Protein AF-A0A7S2W6C0-F1 (afdb_monomer)

Mean predicted aligned error: 9.18 Å

Structure (mmCIF, N/CA/C/O backbone):
data_AF-A0A7S2W6C0-F1
#
_entry.id   AF-A0A7S2W6C0-F1
#
loop_
_atom_site.group_PDB
_atom_site.id
_atom_site.type_symbol
_atom_site.label_atom_id
_atom_site.label_alt_id
_atom_site.label_comp_id
_atom_site.label_asym_id
_atom_site.label_entity_id
_atom_site.label_seq_id
_atom_site.pdbx_PDB_ins_code
_atom_site.Cartn_x
_atom_site.Cartn_y
_atom_site.Cartn_z
_atom_site.occupancy
_atom_site.B_iso_or_equiv
_atom_site.auth_seq_id
_atom_site.auth_comp_id
_atom_site.auth_asym_id
_atom_site.auth_atom_id
_atom_site.pdbx_PDB_model_num
ATOM 1 N N . GLU A 1 1 ? 7.816 -3.787 -15.221 1.00 76.44 1 GLU A N 1
ATOM 2 C CA . GLU A 1 1 ? 6.396 -3.636 -15.655 1.00 76.44 1 GLU A CA 1
ATOM 3 C C . GLU A 1 1 ? 5.558 -4.769 -15.059 1.00 76.44 1 GLU A C 1
ATOM 5 O O . GLU A 1 1 ? 6.140 -5.715 -14.544 1.00 76.44 1 GLU A O 1
ATOM 10 N N . GLY A 1 2 ? 4.225 -4.700 -15.079 1.00 88.69 2 GLY A N 1
ATOM 11 C CA . GLY A 1 2 ? 3.366 -5.777 -14.562 1.00 88.69 2 GLY A CA 1
ATOM 12 C C . GLY A 1 2 ? 2.345 -5.313 -13.528 1.00 88.69 2 GLY A C 1
ATOM 13 O O . GLY A 1 2 ? 2.040 -4.119 -13.433 1.00 88.69 2 GLY A O 1
ATOM 14 N N . THR A 1 3 ? 1.806 -6.270 -12.772 1.00 91.12 3 THR A N 1
ATOM 15 C CA . THR A 1 3 ? 0.788 -6.023 -11.739 1.00 91.12 3 THR A CA 1
ATOM 16 C C . THR A 1 3 ? 1.139 -6.713 -10.429 1.00 91.12 3 THR A C 1
ATOM 18 O O . THR A 1 3 ? 1.838 -7.721 -10.414 1.00 91.12 3 THR A O 1
ATOM 21 N N . PHE A 1 4 ? 0.627 -6.191 -9.327 1.00 91.75 4 PHE A N 1
ATOM 22 C CA . PHE A 1 4 ? 0.722 -6.802 -8.008 1.00 91.75 4 PHE A CA 1
ATOM 23 C C . PHE A 1 4 ? -0.656 -6.799 -7.351 1.00 91.75 4 PHE A C 1
ATOM 25 O O . PHE A 1 4 ? -1.572 -6.114 -7.808 1.00 91.75 4 PHE A O 1
ATOM 32 N N . THR A 1 5 ? -0.825 -7.561 -6.280 1.00 92.00 5 THR A N 1
ATOM 33 C CA . THR A 1 5 ? -2.035 -7.499 -5.456 1.00 92.00 5 THR A CA 1
ATOM 34 C C . THR A 1 5 ? -1.670 -7.197 -4.012 1.00 92.00 5 THR A C 1
ATOM 36 O O . THR A 1 5 ? -0.590 -7.529 -3.526 1.00 92.00 5 THR A O 1
ATOM 39 N N . LEU A 1 6 ? -2.576 -6.520 -3.319 1.00 91.12 6 LEU A N 1
ATOM 40 C CA . LEU A 1 6 ? -2.540 -6.324 -1.873 1.00 91.12 6 LEU A CA 1
ATOM 41 C C . LEU A 1 6 ? -3.644 -7.158 -1.230 1.00 91.12 6 LEU A C 1
ATOM 43 O O . LEU A 1 6 ? -4.735 -7.261 -1.791 1.00 91.12 6 LEU A O 1
ATOM 47 N N . SER A 1 7 ? -3.384 -7.730 -0.061 1.00 88.94 7 SER A N 1
ATOM 48 C CA . SER A 1 7 ? -4.375 -8.476 0.713 1.00 88.94 7 SER A CA 1
ATOM 49 C C . SER A 1 7 ? -4.564 -7.871 2.097 1.00 88.94 7 SER A C 1
ATOM 51 O O . SER A 1 7 ? -3.585 -7.546 2.767 1.00 88.94 7 SER A O 1
ATOM 53 N N . PHE A 1 8 ? -5.819 -7.759 2.529 1.00 88.00 8 PHE A N 1
ATOM 54 C CA . PHE A 1 8 ? -6.216 -7.296 3.858 1.00 88.00 8 PHE A CA 1
ATOM 55 C C . PHE A 1 8 ? -7.145 -8.335 4.491 1.00 88.00 8 PHE A C 1
ATOM 57 O O . PHE A 1 8 ? -8.118 -8.749 3.860 1.00 88.00 8 PHE A O 1
ATOM 64 N N . GLU A 1 9 ? -6.821 -8.808 5.698 1.00 85.69 9 GLU A N 1
ATOM 65 C CA . GLU A 1 9 ? -7.592 -9.844 6.415 1.00 85.69 9 GLU A CA 1
ATOM 66 C C . GLU A 1 9 ? -7.920 -11.091 5.564 1.00 85.69 9 GLU A C 1
ATOM 68 O O . GLU A 1 9 ? -9.024 -11.633 5.585 1.00 85.69 9 GLU A O 1
ATOM 73 N N . GLY A 1 10 ? -6.955 -11.538 4.754 1.00 85.06 10 GLY A N 1
ATOM 74 C CA . GLY A 1 10 ? -7.113 -12.707 3.881 1.00 85.06 10 GLY A CA 1
ATOM 75 C C . GLY A 1 10 ? -7.927 -12.460 2.605 1.00 85.06 10 GLY A C 1
ATOM 76 O O . GLY A 1 10 ? -8.144 -13.399 1.840 1.00 85.06 10 GLY A O 1
ATOM 77 N N . ARG A 1 11 ? -8.357 -11.221 2.335 1.00 87.31 11 ARG A N 1
ATOM 78 C CA . ARG A 1 11 ? -9.008 -10.834 1.076 1.00 87.31 11 ARG A CA 1
ATOM 79 C C . ARG A 1 11 ? -8.040 -10.073 0.185 1.00 87.31 11 ARG A C 1
ATOM 81 O O . ARG A 1 11 ? -7.548 -9.017 0.572 1.00 87.31 11 ARG A O 1
ATOM 88 N N . ALA A 1 12 ? -7.802 -10.604 -1.008 1.00 91.25 12 ALA A N 1
ATOM 89 C CA . ALA A 1 12 ? -6.974 -9.966 -2.019 1.00 91.25 12 ALA A CA 1
ATOM 90 C C . ALA A 1 12 ? -7.764 -8.922 -2.820 1.00 91.25 12 ALA A C 1
ATOM 92 O O . ALA A 1 12 ? -8.945 -9.099 -3.123 1.00 91.25 12 ALA A O 1
AT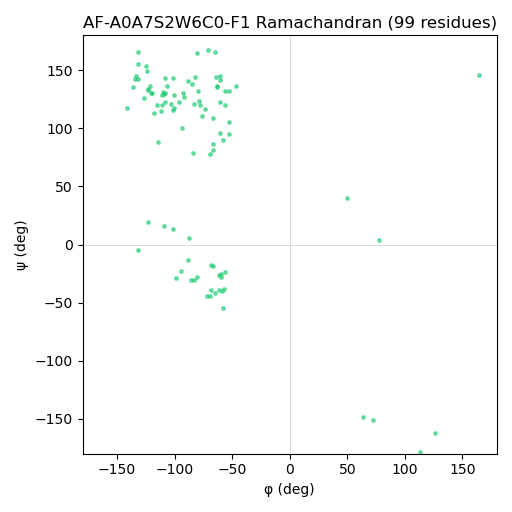OM 93 N N . THR A 1 13 ? -7.081 -7.842 -3.171 1.00 92.56 13 THR A N 1
ATOM 94 C CA . THR A 1 13 ? -7.516 -6.837 -4.145 1.00 92.56 13 THR A CA 1
ATOM 9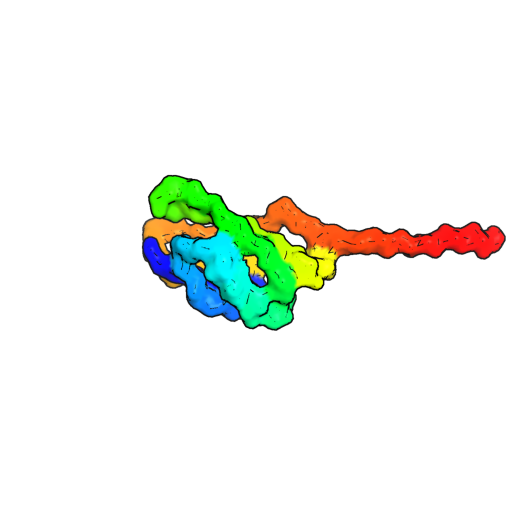5 C C . THR A 1 13 ? -7.486 -7.390 -5.575 1.00 92.56 13 THR A C 1
ATOM 97 O O . THR A 1 13 ? -6.892 -8.435 -5.847 1.00 92.56 13 THR A O 1
ATOM 100 N N . ALA A 1 14 ? -8.107 -6.663 -6.508 1.00 92.94 14 ALA A N 1
ATOM 101 C CA . ALA A 1 14 ? -7.870 -6.857 -7.938 1.00 92.94 14 ALA A CA 1
ATOM 102 C C . ALA A 1 14 ? -6.417 -6.505 -8.317 1.00 92.94 14 ALA A C 1
ATOM 104 O O . ALA A 1 14 ? -5.711 -5.856 -7.546 1.00 92.94 14 ALA A O 1
ATOM 105 N N . ASN A 1 15 ? -5.975 -6.904 -9.514 1.00 92.19 15 ASN A N 1
ATOM 106 C CA . ASN A 1 15 ? -4.644 -6.569 -10.024 1.00 92.19 15 ASN A CA 1
ATOM 107 C C . ASN A 1 15 ? -4.412 -5.051 -10.040 1.00 92.19 15 ASN A C 1
ATOM 109 O O . ASN A 1 15 ? -5.112 -4.311 -10.730 1.00 92.19 15 ASN A O 1
ATOM 113 N N . ILE A 1 16 ? -3.391 -4.614 -9.308 1.00 92.25 16 ILE A N 1
ATOM 114 C CA . ILE A 1 16 ? -2.926 -3.232 -9.254 1.00 92.25 16 ILE A CA 1
ATOM 115 C C . ILE A 1 16 ? -1.758 -3.103 -10.234 1.00 92.25 16 ILE A C 1
ATOM 117 O O . ILE A 1 16 ? -0.773 -3.836 -10.095 1.00 92.25 16 ILE A O 1
ATOM 121 N N . PRO A 1 17 ? -1.815 -2.210 -11.231 1.00 91.75 17 PRO A N 1
ATOM 122 C CA . PRO A 1 17 ? -0.672 -1.986 -12.102 1.00 91.75 17 PRO A CA 1
ATOM 123 C C . PRO A 1 17 ? 0.508 -1.409 -11.315 1.00 91.75 17 PRO A C 1
ATOM 125 O O . PRO A 1 17 ? 0.341 -0.599 -10.406 1.00 91.75 17 PRO A O 1
ATOM 128 N N . HIS A 1 18 ? 1.727 -1.808 -11.680 1.00 87.88 18 HIS A N 1
ATOM 129 C CA . HIS A 1 18 ? 2.956 -1.366 -11.005 1.00 87.88 18 HIS A CA 1
ATOM 130 C C . HIS A 1 18 ? 3.124 0.164 -10.953 1.00 87.88 18 HIS A C 1
ATOM 132 O O . HIS A 1 18 ? 3.826 0.674 -10.090 1.00 87.88 18 HIS A O 1
ATOM 138 N N . ASN A 1 19 ? 2.494 0.892 -11.874 1.00 88.69 19 ASN A N 1
ATOM 139 C CA . ASN A 1 19 ? 2.523 2.344 -11.983 1.00 88.69 19 ASN A CA 1
ATOM 140 C C . ASN A 1 19 ? 1.182 2.998 -11.600 1.00 88.69 19 ASN A C 1
ATOM 142 O O . ASN A 1 19 ? 0.999 4.174 -11.915 1.00 88.69 19 ASN A O 1
ATOM 146 N N . ALA A 1 20 ? 0.277 2.282 -10.916 1.00 92.56 20 ALA A N 1
ATOM 147 C CA . ALA A 1 20 ? -1.034 2.783 -10.493 1.00 92.56 20 ALA A CA 1
ATOM 148 C C . ALA A 1 20 ? -0.938 4.168 -9.840 1.00 92.56 20 ALA A C 1
ATOM 150 O O . ALA A 1 20 ? -0.051 4.434 -9.020 1.00 92.56 20 ALA A O 1
ATOM 151 N N . ASP A 1 21 ? -1.845 5.074 -10.189 1.00 92.81 21 ASP A N 1
ATOM 152 C CA . ASP A 1 21 ? -1.946 6.371 -9.523 1.00 92.81 21 ASP A CA 1
ATOM 153 C C . ASP A 1 21 ? -2.703 6.269 -8.195 1.00 92.81 21 ASP A C 1
ATOM 155 O O . ASP A 1 21 ? -3.367 5.276 -7.898 1.00 92.81 21 ASP A O 1
ATOM 159 N N . ALA A 1 22 ? -2.591 7.307 -7.364 1.00 91.69 22 ALA A N 1
ATOM 160 C CA . ALA A 1 22 ? -3.175 7.311 -6.022 1.00 91.69 22 ALA A CA 1
ATOM 161 C C . ALA A 1 22 ? -4.693 7.055 -6.027 1.00 91.69 22 ALA A C 1
ATOM 163 O O . ALA A 1 22 ? -5.198 6.331 -5.172 1.00 91.69 22 ALA A O 1
ATOM 164 N N . GLY A 1 23 ? -5.413 7.609 -7.009 1.00 92.31 23 GLY A N 1
ATOM 165 C CA . GLY A 1 23 ?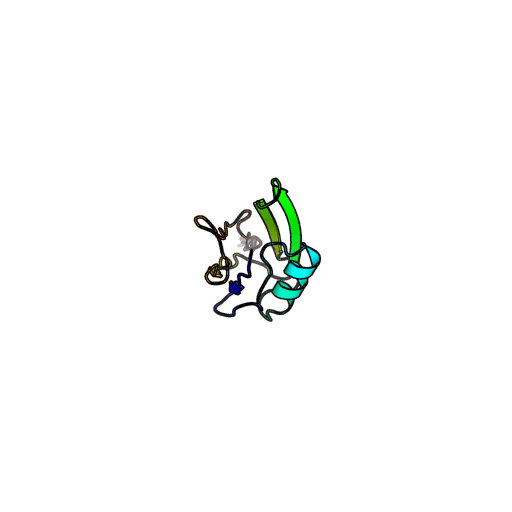 -6.852 7.387 -7.165 1.00 92.31 23 GLY A CA 1
ATOM 166 C C . GLY A 1 23 ? -7.196 5.932 -7.484 1.00 92.31 23 GLY A C 1
ATOM 167 O O . GLY A 1 23 ? -8.113 5.377 -6.888 1.00 92.31 23 GLY A O 1
ATOM 168 N N . GLU A 1 24 ? -6.416 5.289 -8.351 1.00 93.56 24 GLU A N 1
ATOM 169 C CA . GLU A 1 24 ? -6.646 3.897 -8.739 1.00 93.56 24 GLU A CA 1
ATOM 170 C C . GLU A 1 24 ? -6.353 2.943 -7.577 1.00 93.56 24 GLU A C 1
ATOM 172 O O . GLU A 1 24 ? -7.180 2.094 -7.242 1.00 93.56 24 GLU A O 1
ATOM 177 N N . MET A 1 25 ? -5.237 3.151 -6.868 1.00 92.06 25 MET A N 1
ATOM 178 C CA . MET A 1 25 ? -4.928 2.379 -5.663 1.00 92.06 25 MET A CA 1
ATOM 179 C C . MET A 1 25 ? -5.988 2.571 -4.572 1.00 92.06 25 MET A C 1
ATOM 181 O O . MET A 1 25 ? -6.373 1.600 -3.922 1.00 92.06 25 MET A O 1
ATOM 185 N N . LYS A 1 26 ? -6.502 3.795 -4.400 1.00 92.75 26 LYS A N 1
ATOM 186 C CA . LYS A 1 26 ? -7.623 4.066 -3.495 1.00 92.75 26 LYS A CA 1
ATOM 187 C C . LYS A 1 26 ? -8.845 3.237 -3.879 1.00 92.75 26 LYS A C 1
ATOM 189 O O . LYS A 1 26 ? -9.338 2.488 -3.048 1.00 92.75 26 LYS A O 1
ATOM 194 N N . GLN A 1 27 ? -9.305 3.323 -5.125 1.00 93.50 27 GLN A N 1
ATOM 195 C CA . GLN A 1 27 ? -10.505 2.605 -5.570 1.00 93.50 27 GLN A CA 1
ATOM 196 C C . GLN A 1 27 ? -10.378 1.088 -5.391 1.00 93.50 27 GLN A C 1
ATOM 198 O O . GLN A 1 27 ? -11.332 0.435 -4.973 1.00 93.50 27 GLN A O 1
ATOM 203 N N . ILE A 1 28 ? -9.199 0.529 -5.674 1.00 93.44 28 ILE A N 1
ATOM 204 C CA . ILE A 1 28 ? -8.946 -0.907 -5.531 1.00 93.44 28 ILE A CA 1
ATOM 205 C C . ILE A 1 28 ? -8.949 -1.336 -4.054 1.00 93.44 28 ILE A C 1
ATOM 207 O O . ILE A 1 28 ? -9.478 -2.398 -3.726 1.00 93.44 28 ILE A O 1
ATOM 211 N N . LEU A 1 29 ? -8.395 -0.516 -3.157 1.00 90.75 29 LEU A N 1
ATOM 212 C CA . LEU A 1 29 ? -8.399 -0.783 -1.717 1.00 90.75 29 LEU A CA 1
ATOM 213 C C . LEU A 1 29 ? -9.795 -0.614 -1.101 1.00 90.75 29 LEU A C 1
ATOM 215 O O . LEU A 1 29 ? -10.225 -1.484 -0.350 1.00 90.75 29 LEU A O 1
ATOM 219 N N . GLU A 1 30 ? -10.528 0.444 -1.456 1.00 92.00 30 GLU A N 1
ATOM 220 C CA . GLU A 1 30 ? -11.897 0.693 -0.967 1.00 92.00 30 GLU A CA 1
ATOM 221 C C . GLU A 1 30 ? -12.911 -0.345 -1.478 1.00 92.00 30 GLU A C 1
ATOM 223 O O . GLU A 1 30 ? -13.972 -0.522 -0.882 1.00 92.00 30 GLU A O 1
ATOM 228 N N . ALA A 1 31 ? -12.588 -1.079 -2.549 1.00 91.38 31 ALA A N 1
ATOM 229 C CA . ALA A 1 31 ? -13.397 -2.205 -3.011 1.00 91.38 31 ALA A CA 1
ATOM 230 C C . ALA A 1 31 ? -13.372 -3.401 -2.038 1.00 91.38 31 ALA A C 1
ATOM 232 O O . ALA A 1 31 ? -14.242 -4.276 -2.115 1.00 91.38 31 ALA A O 1
ATOM 233 N N . LEU A 1 32 ? -12.404 -3.462 -1.114 1.00 87.56 32 LEU A N 1
ATOM 234 C CA . LEU A 1 32 ? -12.377 -4.481 -0.072 1.00 87.56 32 LEU A CA 1
ATOM 235 C C . LEU A 1 32 ? -13.353 -4.117 1.060 1.00 87.56 32 LEU A C 1
ATOM 237 O O . LEU A 1 32 ? -13.180 -3.087 1.710 1.00 87.56 32 LEU A O 1
ATOM 241 N N . PRO A 1 33 ? -14.319 -4.993 1.405 1.00 81.69 33 PRO A N 1
ATOM 242 C CA . PRO A 1 33 ? -15.350 -4.672 2.398 1.00 81.69 33 PRO A CA 1
ATOM 243 C C . PRO A 1 33 ? -14.815 -4.338 3.796 1.00 81.69 33 PRO A C 1
ATOM 245 O O . PRO A 1 33 ? -15.485 -3.646 4.551 1.00 81.69 33 PRO A O 1
ATOM 248 N N . ALA A 1 34 ? -13.630 -4.847 4.141 1.00 82.12 34 ALA A N 1
ATOM 249 C CA . ALA A 1 34 ? -12.998 -4.657 5.445 1.00 82.12 34 ALA A CA 1
ATOM 250 C C . ALA A 1 34 ? -12.113 -3.394 5.526 1.00 82.12 34 ALA A C 1
ATOM 252 O O . ALA A 1 34 ? -11.730 -2.984 6.616 1.00 82.12 34 ALA A O 1
ATOM 253 N N . VAL A 1 35 ? -11.786 -2.755 4.397 1.00 84.44 35 VAL A N 1
ATOM 254 C CA . VAL A 1 35 ? -10.855 -1.610 4.339 1.00 84.44 35 VAL A CA 1
ATOM 255 C C . VAL A 1 35 ? -11.558 -0.270 4.600 1.00 84.44 35 VAL A C 1
ATOM 257 O O . VAL A 1 35 ? -10.959 0.638 5.178 1.00 84.44 35 VAL A O 1
ATOM 260 N N . GLY A 1 36 ? -12.837 -0.148 4.229 1.00 86.25 36 GLY A N 1
ATOM 261 C CA . GLY A 1 36 ? -13.591 1.100 4.375 1.00 86.25 36 GLY A CA 1
ATOM 262 C C . GLY A 1 36 ? -13.011 2.232 3.519 1.00 86.25 36 GLY A C 1
ATOM 263 O O . GLY A 1 36 ? -12.471 1.980 2.446 1.00 86.25 36 GLY A O 1
ATOM 264 N N . VAL A 1 37 ? -13.130 3.484 3.980 1.00 87.56 37 VAL A N 1
ATOM 265 C CA . VAL A 1 37 ? -12.565 4.648 3.276 1.00 87.56 37 VAL A CA 1
ATOM 266 C C . VAL A 1 37 ? -11.069 4.757 3.549 1.00 87.56 37 VAL A C 1
ATOM 268 O O . VAL A 1 37 ? -10.646 4.755 4.713 1.00 87.56 37 VAL A O 1
ATOM 271 N N . VAL A 1 38 ? -10.279 4.951 2.490 1.00 89.88 38 VAL A N 1
ATOM 272 C CA . VAL A 1 38 ? -8.835 5.207 2.587 1.00 89.88 38 VAL A CA 1
ATOM 273 C C . VAL A 1 38 ? -8.428 6.493 1.874 1.00 89.88 38 VAL A C 1
ATOM 275 O O . VAL A 1 38 ? -9.056 6.963 0.922 1.00 89.88 38 VAL A O 1
ATOM 278 N N . GLN A 1 39 ? -7.336 7.082 2.342 1.00 90.19 39 GLN A N 1
ATOM 279 C CA . GLN A 1 39 ? -6.621 8.145 1.650 1.00 90.19 39 GLN A CA 1
ATOM 280 C C . GLN A 1 39 ? -5.310 7.576 1.135 1.00 90.19 39 GLN A C 1
ATOM 282 O O . GLN A 1 39 ? -4.588 6.923 1.884 1.00 90.19 39 GLN A O 1
ATOM 287 N N . VAL A 1 40 ? -5.013 7.810 -0.139 1.00 91.50 40 VAL A N 1
ATOM 288 C CA . VAL A 1 40 ? -3.790 7.321 -0.772 1.00 91.50 40 VAL A CA 1
ATOM 289 C C . VAL A 1 40 ? -3.028 8.502 -1.349 1.00 91.50 40 VAL A C 1
ATOM 291 O O . VAL A 1 40 ? -3.612 9.336 -2.038 1.00 91.50 40 VAL A O 1
ATOM 294 N N . SER A 1 41 ? -1.724 8.544 -1.096 1.00 90.12 41 SER A N 1
ATOM 295 C CA . SER A 1 41 ? -0.794 9.499 -1.702 1.00 90.12 41 SER A CA 1
ATOM 296 C C . SER A 1 41 ? 0.323 8.740 -2.401 1.00 90.12 41 SER A C 1
ATOM 298 O O . SER A 1 41 ? 0.895 7.829 -1.811 1.00 90.12 41 SER A O 1
ATOM 300 N N . LYS A 1 42 ? 0.646 9.117 -3.641 1.00 91.31 42 LY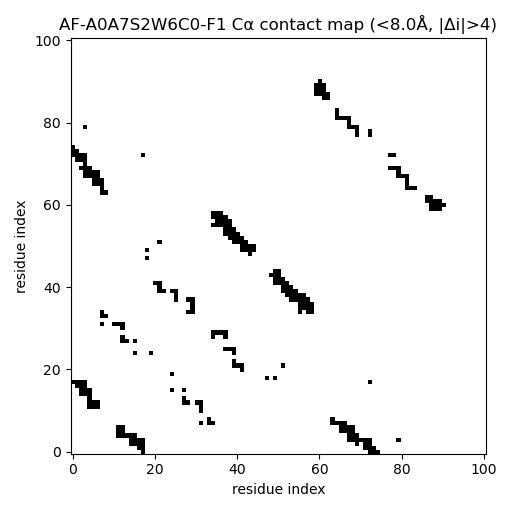S A N 1
ATOM 301 C CA . LYS A 1 42 ? 1.717 8.505 -4.438 1.00 91.31 42 LYS A CA 1
ATOM 302 C C . LYS A 1 42 ? 2.920 9.438 -4.521 1.00 91.31 42 LYS A C 1
ATOM 304 O O . LYS A 1 42 ? 2.765 10.620 -4.819 1.00 91.31 42 LYS A O 1
ATOM 309 N N . THR A 1 43 ? 4.104 8.869 -4.350 1.00 89.00 43 THR A N 1
ATOM 310 C CA . THR A 1 43 ? 5.395 9.508 -4.597 1.00 89.00 43 THR A CA 1
ATOM 311 C C . THR A 1 43 ? 6.140 8.711 -5.660 1.00 89.00 43 THR A C 1
ATOM 313 O O . THR A 1 43 ? 6.264 7.490 -5.562 1.00 89.00 43 THR A O 1
ATOM 316 N N . THR A 1 44 ? 6.640 9.404 -6.678 1.00 88.19 44 THR A N 1
ATOM 317 C CA . THR A 1 44 ? 7.429 8.805 -7.758 1.00 88.19 44 THR A CA 1
ATOM 318 C C . THR A 1 44 ? 8.916 9.059 -7.511 1.00 88.19 44 THR A C 1
ATOM 320 O O . THR A 1 44 ? 9.337 10.195 -7.301 1.00 88.19 44 THR A O 1
ATOM 323 N N . HIS A 1 45 ? 9.713 7.998 -7.558 1.00 84.06 45 HIS A N 1
ATOM 324 C CA . HIS A 1 45 ? 11.160 7.981 -7.385 1.00 84.06 45 HIS A CA 1
ATOM 325 C C . HIS A 1 45 ? 11.820 7.557 -8.705 1.00 84.06 45 HIS A C 1
ATOM 327 O O . HIS A 1 45 ? 12.077 6.379 -8.947 1.00 84.06 45 HIS A O 1
ATOM 333 N N . GLY A 1 46 ? 12.092 8.528 -9.578 1.00 82.50 46 GLY A N 1
ATOM 334 C CA . GLY A 1 46 ? 12.647 8.259 -10.908 1.00 82.50 46 GLY A CA 1
ATOM 335 C C . GLY A 1 46 ? 11.625 7.628 -11.859 1.00 82.50 46 GLY A C 1
ATOM 336 O O . GLY A 1 46 ? 10.433 7.900 -11.758 1.00 82.50 46 GLY A O 1
ATOM 337 N N . SER A 1 47 ? 12.093 6.822 -12.810 1.00 78.25 47 SER A N 1
ATOM 338 C CA . SER A 1 47 ? 11.256 6.219 -13.858 1.00 78.25 47 SER A CA 1
ATOM 339 C C . SER A 1 47 ? 10.489 4.968 -13.412 1.00 78.25 47 SER A C 1
ATOM 341 O O . SER A 1 47 ? 9.425 4.699 -13.960 1.00 78.25 47 SER A O 1
ATOM 343 N N . GLU A 1 48 ? 11.001 4.220 -12.430 1.00 74.56 48 GLU A N 1
ATOM 344 C CA . GLU A 1 48 ? 10.462 2.897 -12.054 1.00 74.56 48 GLU A CA 1
ATOM 345 C C . GLU A 1 48 ? 10.236 2.716 -10.543 1.00 74.56 48 GLU A C 1
ATOM 347 O O . GLU A 1 48 ? 9.705 1.695 -10.109 1.00 74.56 48 GLU A O 1
ATOM 352 N N . GLY A 1 49 ? 10.618 3.698 -9.721 1.00 80.75 49 GLY A N 1
ATOM 353 C CA . GLY A 1 49 ? 10.368 3.672 -8.284 1.00 80.75 49 GLY A CA 1
ATOM 354 C C . GLY A 1 49 ? 9.048 4.353 -7.944 1.00 80.75 49 GLY A C 1
ATOM 355 O O . GLY A 1 49 ? 8.841 5.517 -8.280 1.00 80.75 49 GLY A O 1
ATOM 356 N N . PHE A 1 50 ? 8.171 3.668 -7.218 1.00 86.50 50 PHE A N 1
ATOM 357 C CA . PHE A 1 50 ? 6.911 4.235 -6.743 1.00 86.50 50 PHE A CA 1
ATOM 358 C C . PHE A 1 50 ? 6.704 3.900 -5.268 1.00 86.50 50 PHE A C 1
ATOM 360 O O . PHE A 1 50 ? 7.108 2.843 -4.784 1.00 86.50 50 PHE A O 1
ATOM 367 N N . SER A 1 51 ? 6.097 4.820 -4.530 1.00 86.44 51 SER A N 1
ATOM 368 C CA . SER A 1 51 ? 5.717 4.627 -3.134 1.00 86.44 51 SER A CA 1
ATOM 369 C C . SER A 1 51 ? 4.317 5.167 -2.916 1.00 86.44 51 SER A C 1
ATOM 371 O O . SER A 1 51 ? 3.998 6.264 -3.370 1.00 86.44 51 SER A O 1
ATOM 373 N N . TRP A 1 52 ? 3.491 4.404 -2.208 1.00 88.75 52 TRP A N 1
ATOM 374 C CA . TRP A 1 52 ? 2.140 4.811 -1.848 1.00 88.75 52 TRP A CA 1
ATOM 375 C C . TRP A 1 52 ? 2.00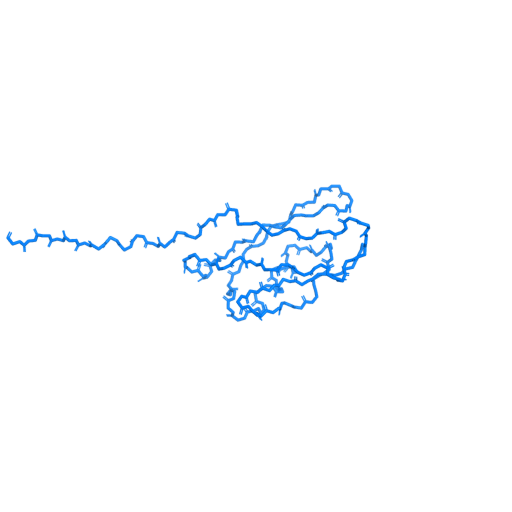2 4.822 -0.334 1.00 88.75 52 TRP A C 1
ATOM 377 O O . TRP A 1 52 ? 2.356 3.856 0.339 1.00 88.75 52 TRP A O 1
ATOM 387 N N . VAL A 1 53 ? 1.475 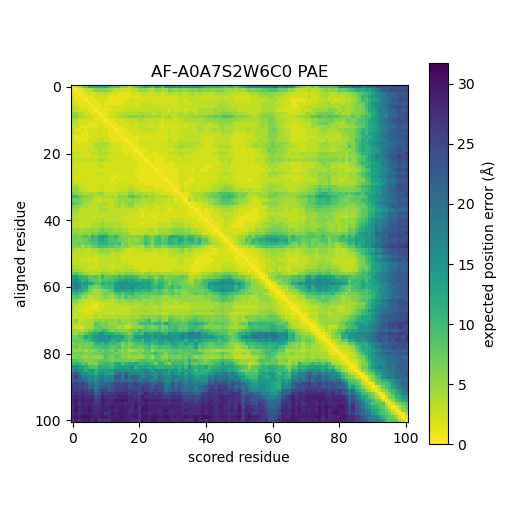5.920 0.193 1.00 89.06 53 VAL A N 1
ATOM 388 C CA . VAL A 1 53 ? 1.080 6.041 1.594 1.00 89.06 53 VAL A CA 1
ATOM 389 C C . VAL A 1 53 ? -0.422 5.849 1.654 1.00 89.06 53 VAL A C 1
ATOM 391 O O . VAL A 1 53 ? -1.157 6.632 1.056 1.00 89.06 53 VAL A O 1
ATOM 394 N N . VAL A 1 54 ? -0.859 4.807 2.357 1.00 87.44 54 VAL A N 1
ATOM 395 C CA . VAL A 1 54 ? -2.271 4.474 2.556 1.00 87.44 54 VAL A CA 1
ATOM 396 C C . VAL A 1 54 ? -2.646 4.778 4.002 1.00 87.44 54 VAL A C 1
ATOM 398 O O . VAL A 1 54 ? -2.060 4.222 4.928 1.00 87.44 54 VAL A O 1
ATOM 401 N N . THR A 1 55 ? -3.647 5.631 4.186 1.00 85.56 55 THR A N 1
ATOM 402 C CA . THR A 1 55 ? -4.208 5.989 5.491 1.00 85.56 55 THR A CA 1
ATOM 403 C C . THR A 1 55 ? -5.652 5.517 5.563 1.00 85.56 55 THR A C 1
ATOM 405 O O . THR A 1 55 ? -6.491 5.958 4.778 1.00 85.56 55 THR A O 1
ATOM 408 N N . PHE A 1 56 ? -5.962 4.649 6.520 1.00 84.75 56 PHE A N 1
ATOM 409 C CA . PHE A 1 56 ? -7.326 4.191 6.774 1.00 84.75 56 PHE A CA 1
ATOM 410 C C . PHE A 1 56 ? -8.099 5.271 7.536 1.00 84.75 56 PHE A C 1
ATOM 412 O O . PHE A 1 56 ? -7.693 5.673 8.622 1.00 84.75 56 PHE A O 1
ATOM 419 N N . ALA A 1 57 ? -9.190 5.769 6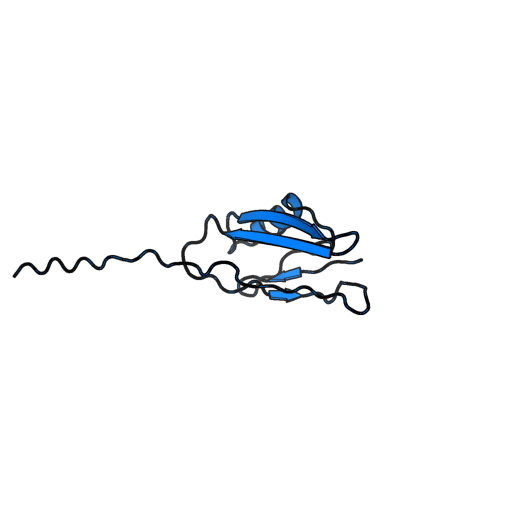.953 1.00 82.62 57 ALA A N 1
ATOM 420 C CA . ALA A 1 57 ? -9.990 6.851 7.529 1.00 82.62 57 ALA A CA 1
ATOM 421 C C . ALA A 1 57 ? -11.243 6.344 8.261 1.00 82.62 57 ALA A C 1
ATOM 423 O O . ALA A 1 57 ? -11.712 6.998 9.188 1.00 82.62 57 ALA A O 1
ATOM 424 N N . SER A 1 58 ? -11.800 5.199 7.848 1.00 78.25 58 SER A N 1
ATOM 425 C CA . SER A 1 58 ? -13.011 4.629 8.465 1.00 78.25 58 SER A CA 1
ATOM 426 C C . SER A 1 58 ? -12.743 3.596 9.555 1.00 78.25 58 SER A C 1
ATOM 428 O O . SER A 1 58 ? -13.615 3.363 10.386 1.00 78.25 58 SER A O 1
ATOM 430 N N . ASN A 1 59 ? -11.570 2.967 9.548 1.00 73.44 59 ASN A N 1
ATOM 431 C CA . ASN A 1 59 ? -11.231 1.918 10.500 1.00 73.44 59 ASN A CA 1
ATOM 432 C C . ASN A 1 59 ? -10.507 2.507 11.716 1.00 73.44 59 ASN A C 1
ATOM 434 O O . ASN A 1 59 ? -9.550 3.264 11.568 1.00 73.44 59 ASN A O 1
ATOM 438 N N . VAL A 1 60 ? -10.974 2.153 12.915 1.00 64.31 60 VAL A N 1
ATOM 439 C CA . VAL A 1 60 ? -10.423 2.614 14.197 1.00 64.31 60 VAL A CA 1
ATOM 440 C C . VAL A 1 60 ? -9.731 1.442 14.891 1.00 64.31 60 VAL A C 1
ATOM 442 O O . VAL A 1 60 ? -10.332 0.380 15.031 1.00 64.31 60 VAL A O 1
ATOM 445 N N . GLY A 1 61 ? -8.500 1.650 15.364 1.00 65.50 61 GLY A N 1
ATOM 446 C CA . GLY A 1 61 ? -7.695 0.637 16.057 1.00 65.50 61 GLY A CA 1
ATOM 447 C C . GLY A 1 61 ? -6.458 0.198 15.270 1.00 65.50 61 GLY A C 1
ATOM 448 O O . GLY A 1 61 ? -6.170 0.725 14.197 1.00 65.50 61 GLY A O 1
ATOM 449 N N . ASP A 1 62 ? -5.706 -0.743 15.842 1.00 68.00 62 ASP A N 1
ATOM 450 C CA . ASP A 1 62 ? -4.542 -1.372 15.204 1.00 68.00 62 ASP A CA 1
ATOM 451 C C . ASP A 1 62 ? -5.033 -2.339 14.117 1.00 68.00 62 ASP A C 1
ATOM 453 O O . ASP A 1 62 ? -5.774 -3.282 14.408 1.00 68.00 62 ASP A O 1
ATOM 457 N N . LEU A 1 63 ? -4.689 -2.058 12.858 1.00 73.06 63 LEU A N 1
ATOM 458 C CA . LEU A 1 63 ? -5.118 -2.854 11.710 1.00 73.06 63 LEU A CA 1
ATOM 459 C C . LEU A 1 63 ? -3.987 -3.775 11.261 1.00 73.06 63 LEU A C 1
ATOM 461 O O . LEU A 1 63 ? -2.828 -3.359 11.254 1.00 73.06 63 LEU A O 1
ATOM 465 N N . PRO A 1 64 ? -4.301 -5.006 10.823 1.00 78.81 64 PRO A N 1
ATOM 466 C CA . PRO A 1 64 ? -3.283 -5.893 10.293 1.00 78.81 64 PRO A CA 1
ATOM 467 C C . PRO A 1 64 ? -2.618 -5.273 9.063 1.00 78.81 64 PRO A C 1
ATOM 469 O O . PRO A 1 64 ? -3.255 -4.606 8.243 1.00 78.81 64 PRO A O 1
ATOM 472 N N . LEU A 1 65 ? -1.321 -5.537 8.922 1.00 80.69 65 LEU A N 1
ATOM 473 C CA . LEU A 1 65 ? -0.545 -5.055 7.791 1.00 80.69 65 LEU A CA 1
ATOM 474 C C . LEU A 1 65 ? -1.110 -5.593 6.467 1.00 80.69 65 LEU A C 1
ATOM 476 O O . LEU A 1 65 ? -1.48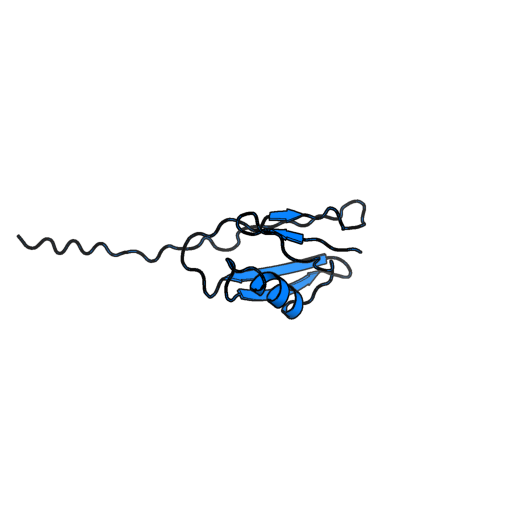2 -6.765 6.370 1.00 80.69 65 LEU A O 1
ATOM 480 N N . LEU A 1 66 ? -1.108 -4.759 5.424 1.00 85.19 66 LEU A N 1
ATOM 481 C CA . LEU A 1 66 ? -1.375 -5.229 4.067 1.00 85.19 66 LEU A CA 1
ATOM 482 C C . LEU A 1 66 ? -0.284 -6.220 3.642 1.00 85.19 66 LEU A C 1
ATOM 484 O O . LEU A 1 66 ? 0.907 -5.986 3.844 1.00 85.19 66 LEU A O 1
ATOM 488 N N . VAL A 1 67 ? -0.690 -7.317 3.013 1.00 87.44 67 VAL A N 1
ATOM 489 C CA . VAL A 1 67 ? 0.241 -8.305 2.459 1.00 87.44 67 VAL A CA 1
ATOM 490 C C . VAL A 1 67 ? 0.332 -8.089 0.960 1.00 87.44 67 VAL A C 1
ATOM 492 O O . VAL A 1 67 ? -0.662 -8.248 0.252 1.00 87.44 67 VAL A O 1
ATOM 495 N N . ALA A 1 68 ? 1.513 -7.720 0.470 1.00 88.06 68 ALA A N 1
ATOM 496 C CA . ALA A 1 68 ? 1.746 -7.588 -0.959 1.00 88.06 68 ALA A CA 1
ATOM 497 C C . ALA A 1 68 ? 2.118 -8.926 -1.595 1.00 88.06 68 ALA A C 1
ATOM 499 O O . ALA A 1 68 ? 2.933 -9.683 -1.070 1.00 88.06 68 ALA A O 1
ATOM 500 N N . ASN A 1 69 ? 1.551 -9.176 -2.767 1.00 87.62 69 ASN A N 1
ATOM 501 C CA . ASN A 1 69 ? 1.940 -10.248 -3.659 1.00 87.62 69 ASN A CA 1
ATOM 502 C C . ASN A 1 69 ? 2.425 -9.627 -4.975 1.00 87.62 69 ASN A C 1
ATOM 504 O O . ASN A 1 69 ? 1.661 -8.991 -5.700 1.00 87.62 69 ASN A O 1
ATOM 508 N N . ALA A 1 70 ? 3.719 -9.790 -5.241 1.00 87.56 70 ALA A N 1
ATOM 509 C CA . ALA A 1 70 ? 4.423 -9.213 -6.382 1.00 87.56 70 ALA A CA 1
ATOM 510 C C . ALA A 1 70 ? 4.647 -10.222 -7.524 1.00 87.56 70 ALA A C 1
ATOM 512 O O . ALA A 1 70 ? 5.439 -9.950 -8.419 1.00 87.56 70 ALA A O 1
ATOM 513 N N . ASP A 1 71 ? 3.970 -11.375 -7.503 1.00 85.44 71 ASP A N 1
ATOM 514 C CA . ASP A 1 71 ? 4.206 -12.488 -8.440 1.00 85.44 71 ASP A CA 1
ATOM 515 C C . ASP A 1 71 ? 3.938 -12.096 -9.906 1.00 85.44 71 ASP A C 1
ATOM 517 O O . ASP A 1 71 ? 4.546 -12.623 -10.831 1.00 85.44 71 ASP A O 1
ATOM 521 N N . GLY A 1 72 ? 3.069 -11.102 -10.121 1.00 81.25 72 GLY A N 1
ATOM 522 C CA . GLY A 1 72 ? 2.777 -10.539 -11.440 1.00 81.25 72 GLY A CA 1
ATOM 523 C C . GLY A 1 72 ? 3.706 -9.406 -11.892 1.00 81.25 72 GLY A C 1
ATOM 524 O O . GLY A 1 72 ? 3.420 -8.781 -12.922 1.00 81.25 72 GLY A O 1
ATOM 525 N N . LEU A 1 73 ? 4.763 -9.083 -11.138 1.00 83.69 73 LEU A N 1
ATOM 526 C CA . LEU A 1 73 ? 5.757 -8.090 -11.542 1.00 83.69 73 LEU A CA 1
ATOM 527 C C . LEU A 1 73 ? 6.878 -8.734 -12.356 1.00 83.69 73 LEU A C 1
ATOM 529 O O . LEU A 1 73 ? 7.375 -9.810 -12.045 1.00 83.69 73 LEU A O 1
ATOM 533 N N . VAL A 1 74 ? 7.315 -8.016 -13.385 1.00 81.44 74 VAL A N 1
ATOM 534 C CA . VAL A 1 74 ? 8.417 -8.408 -14.259 1.00 81.44 74 VAL A CA 1
ATOM 535 C C . VAL A 1 74 ? 9.588 -7.453 -14.028 1.00 81.44 74 VAL A C 1
ATOM 537 O O . VAL A 1 74 ? 9.478 -6.253 -14.304 1.00 81.44 74 VAL A O 1
ATOM 540 N N . GLY A 1 75 ? 10.692 -7.998 -13.511 1.00 73.38 75 GLY A N 1
ATOM 541 C CA . GLY A 1 75 ? 11.974 -7.324 -13.278 1.00 73.38 75 GLY A CA 1
ATOM 542 C C . GLY A 1 75 ? 12.867 -8.138 -12.331 1.00 73.38 75 GLY A C 1
ATOM 543 O O . GLY A 1 75 ? 12.351 -8.789 -11.429 1.00 73.38 75 GLY A O 1
ATOM 544 N N . GLU A 1 76 ? 14.189 -8.108 -12.529 1.00 71.00 76 GLU A N 1
ATOM 545 C CA . GLU A 1 76 ? 15.165 -8.924 -11.767 1.00 71.00 76 GLU A CA 1
ATOM 546 C C . GLU A 1 76 ? 15.133 -8.643 -10.248 1.00 71.00 76 GLU A C 1
ATOM 548 O O . GLU A 1 76 ? 15.345 -9.540 -9.440 1.00 71.00 76 GLU A O 1
ATOM 553 N N . ASP A 1 77 ? 14.742 -7.422 -9.869 1.00 69.75 77 ASP A N 1
ATOM 554 C CA . ASP A 1 77 ? 14.614 -6.940 -8.487 1.00 69.75 77 ASP A CA 1
ATOM 555 C C . ASP A 1 77 ? 13.202 -6.418 -8.160 1.00 69.75 77 ASP A C 1
ATOM 557 O O . ASP A 1 77 ? 13.012 -5.638 -7.218 1.00 69.75 77 ASP A O 1
ATOM 561 N N . ALA A 1 78 ? 12.191 -6.800 -8.948 1.00 74.25 78 ALA A N 1
ATOM 562 C CA . ALA A 1 78 ? 10.841 -6.290 -8.759 1.00 74.25 78 ALA A CA 1
ATOM 563 C C . ALA A 1 78 ? 10.259 -6.778 -7.424 1.00 74.25 78 ALA A C 1
ATOM 565 O O . ALA A 1 78 ? 9.927 -7.948 -7.246 1.00 74.25 78 ALA A O 1
ATOM 566 N N . ARG A 1 79 ? 10.134 -5.858 -6.466 1.00 77.38 79 ARG A N 1
ATOM 567 C CA . ARG A 1 79 ? 9.646 -6.143 -5.115 1.00 77.38 79 ARG A CA 1
ATOM 568 C C . ARG A 1 79 ? 8.637 -5.101 -4.672 1.00 77.38 79 ARG A C 1
ATOM 570 O O . ARG A 1 79 ? 8.811 -3.910 -4.916 1.00 77.38 79 ARG A O 1
ATOM 577 N N . VAL A 1 80 ? 7.617 -5.558 -3.956 1.00 78.00 80 VAL A N 1
ATOM 578 C CA . VAL A 1 80 ? 6.672 -4.691 -3.254 1.00 78.00 80 VAL A CA 1
ATOM 579 C C . VAL A 1 80 ? 6.904 -4.881 -1.766 1.00 78.00 80 VAL A C 1
ATOM 581 O O . VAL A 1 80 ? 6.786 -5.991 -1.255 1.00 78.00 80 VAL A O 1
ATOM 584 N N . ASN A 1 81 ? 7.260 -3.799 -1.080 1.00 81.19 81 ASN A N 1
ATOM 585 C CA . ASN A 1 81 ? 7.451 -3.802 0.362 1.00 81.19 81 ASN A CA 1
ATOM 586 C C . ASN A 1 81 ? 6.315 -3.026 1.024 1.00 81.19 81 ASN A C 1
ATOM 588 O O . ASN A 1 81 ? 6.045 -1.887 0.644 1.00 81.19 81 ASN A O 1
ATOM 592 N N . VAL A 1 82 ? 5.681 -3.629 2.026 1.00 79.69 82 VAL A N 1
ATOM 593 C CA . VAL A 1 82 ? 4.656 -2.973 2.838 1.00 79.69 82 VAL A CA 1
ATOM 594 C C . VAL A 1 82 ? 5.221 -2.766 4.231 1.00 79.69 82 VAL A C 1
ATOM 596 O O . VAL A 1 82 ? 5.731 -3.701 4.843 1.00 79.69 82 VAL A O 1
ATOM 599 N N . VAL A 1 83 ? 5.128 -1.537 4.729 1.00 78.50 83 VAL A N 1
ATOM 600 C CA . VAL A 1 83 ? 5.547 -1.179 6.085 1.00 78.50 83 VAL A CA 1
ATOM 601 C C . VAL A 1 83 ? 4.464 -0.365 6.768 1.00 78.50 83 VAL A C 1
ATOM 603 O O . VAL A 1 83 ? 3.811 0.477 6.151 1.00 78.50 83 VAL A O 1
ATOM 606 N N . GLU A 1 84 ? 4.290 -0.605 8.061 1.00 74.25 84 GLU A N 1
ATOM 607 C CA . GLU A 1 84 ? 3.415 0.203 8.897 1.00 74.25 84 GLU A CA 1
ATOM 608 C C . GLU A 1 84 ? 4.128 1.520 9.197 1.00 74.25 84 GLU A C 1
ATOM 610 O O . GLU A 1 84 ? 5.141 1.541 9.893 1.00 74.25 84 GLU A O 1
ATOM 615 N N . SER A 1 85 ? 3.632 2.625 8.637 1.00 66.88 85 SER A N 1
ATOM 616 C CA . SER A 1 85 ? 4.206 3.951 8.910 1.00 66.88 85 SER A CA 1
ATOM 617 C C . SER A 1 85 ? 3.675 4.562 10.209 1.00 66.88 85 SER A C 1
ATOM 619 O O . SER A 1 85 ? 4.387 5.320 10.862 1.00 66.88 85 SER A O 1
ATOM 621 N N . VAL A 1 86 ? 2.435 4.239 10.593 1.00 63.09 86 VAL A N 1
ATOM 622 C CA . VAL A 1 86 ? 1.788 4.720 11.821 1.00 63.09 86 VAL A CA 1
ATOM 623 C C . VAL A 1 86 ? 0.966 3.576 12.409 1.00 63.09 86 VAL A C 1
ATOM 625 O O . VAL A 1 86 ? 0.018 3.132 11.766 1.00 63.09 86 VAL A O 1
ATOM 628 N N . LYS A 1 87 ? 1.317 3.127 13.623 1.00 56.06 87 LYS A N 1
ATOM 629 C CA . LYS A 1 87 ? 0.483 2.187 14.383 1.00 56.06 87 LYS A CA 1
ATOM 630 C C . LYS A 1 87 ? -0.855 2.818 14.713 1.00 56.06 87 LYS A C 1
ATOM 632 O O . LYS A 1 87 ? -0.900 3.963 15.172 1.00 56.06 87 LYS A O 1
ATOM 637 N N . GLY A 1 88 ? -1.929 2.059 14.530 1.00 53.59 88 GLY A N 1
ATOM 638 C CA . GLY A 1 88 ? -3.244 2.471 14.997 1.00 53.59 88 GLY A CA 1
ATOM 639 C C . GLY A 1 88 ? -3.219 2.653 16.513 1.00 53.59 88 GLY A C 1
ATOM 640 O O . GLY A 1 88 ? -2.888 1.731 17.255 1.00 53.59 88 GLY A O 1
ATOM 641 N N . SER A 1 89 ? -3.559 3.844 17.002 1.00 46.88 89 SER A N 1
ATOM 642 C CA . SER A 1 89 ? -3.862 4.009 18.417 1.00 46.88 89 SER A CA 1
ATOM 643 C C . SER A 1 89 ? -5.318 3.617 18.634 1.00 46.88 89 SER A C 1
ATOM 645 O O . SER A 1 89 ? -6.239 4.203 18.064 1.00 46.88 89 SER A O 1
ATOM 647 N N . TYR A 1 90 ? -5.549 2.619 19.484 1.00 44.91 90 TYR A N 1
ATOM 648 C CA . TYR A 1 90 ? -6.851 2.507 20.128 1.00 44.91 90 TYR A CA 1
ATOM 649 C C . TYR A 1 90 ? -7.099 3.836 20.856 1.00 44.91 90 TYR A C 1
ATOM 651 O O . TYR A 1 90 ? -6.178 4.309 21.537 1.00 44.91 90 TYR A O 1
ATOM 659 N N . PRO A 1 91 ? -8.280 4.476 20.727 1.00 45.66 91 PRO A N 1
ATOM 660 C CA . PRO A 1 91 ? -8.597 5.584 21.612 1.00 45.66 91 PRO A CA 1
ATOM 661 C C . PRO A 1 91 ? -8.397 5.074 23.037 1.00 45.66 91 PRO A C 1
ATOM 663 O O . PRO A 1 91 ? -8.842 3.972 23.367 1.00 45.66 91 PRO A O 1
ATOM 666 N N . LEU A 1 92 ? -7.681 5.845 23.861 1.00 46.94 92 LEU A N 1
ATOM 667 C CA . LEU A 1 92 ? -7.680 5.618 25.297 1.00 46.94 92 LEU A CA 1
ATOM 668 C C . LEU A 1 92 ? -9.156 5.605 25.697 1.00 46.94 92 LEU A C 1
ATOM 670 O O . LEU A 1 92 ? -9.800 6.654 25.727 1.00 46.94 92 LEU A O 1
ATOM 674 N N . PHE A 1 93 ? -9.717 4.428 25.977 1.00 51.34 93 PHE A N 1
ATOM 675 C CA . PHE A 1 93 ? -10.775 4.383 26.960 1.00 51.34 93 PHE A CA 1
ATOM 676 C C . PHE A 1 93 ? -10.076 4.890 28.214 1.00 51.34 93 PHE A C 1
ATOM 678 O O . PHE A 1 93 ? -9.339 4.146 28.857 1.00 51.34 93 PHE A O 1
ATOM 685 N N . ASP A 1 94 ? -10.213 6.184 28.503 1.00 53.12 94 ASP A N 1
ATOM 686 C CA . ASP A 1 94 ? -10.087 6.655 29.868 1.00 53.12 94 ASP A CA 1
ATOM 687 C C . ASP A 1 94 ? -11.160 5.864 30.609 1.00 53.12 94 ASP A C 1
ATOM 689 O O . ASP A 1 94 ? -12.349 6.184 30.578 1.00 53.12 94 ASP A O 1
ATOM 693 N N . SER A 1 95 ? -10.774 4.696 31.121 1.00 53.22 95 SER A N 1
ATOM 694 C CA . SER A 1 95 ? -11.570 3.945 32.065 1.00 53.22 95 SER A CA 1
ATOM 695 C C . SER A 1 95 ? -11.578 4.814 33.304 1.00 53.22 95 SER A C 1
ATOM 697 O O . SER A 1 95 ? -10.745 4.638 34.197 1.00 53.22 95 SER A O 1
ATOM 699 N N . GLY A 1 96 ? -12.469 5.807 33.275 1.00 52.22 96 GLY A N 1
ATOM 700 C CA . GLY A 1 96 ? -12.724 6.754 34.331 1.00 52.22 96 GLY A CA 1
ATOM 701 C C . GLY A 1 96 ? -12.983 5.962 35.590 1.00 52.22 96 GLY A C 1
ATOM 702 O O . GLY A 1 96 ? -14.095 5.510 35.852 1.00 52.22 96 GLY A O 1
ATOM 703 N N . THR A 1 97 ? -11.934 5.783 36.379 1.00 54.06 97 THR A N 1
ATOM 704 C CA . THR A 1 97 ? -12.090 5.399 37.765 1.00 54.06 97 THR A CA 1
ATOM 705 C C . THR A 1 97 ? -12.325 6.711 38.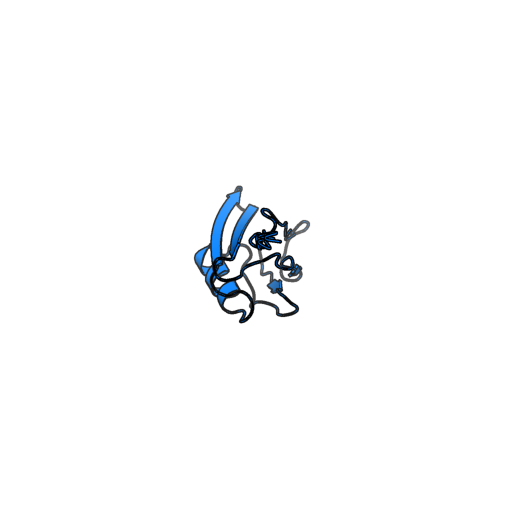481 1.00 54.06 97 THR A C 1
ATOM 707 O O . THR A 1 97 ? -11.421 7.293 39.076 1.00 54.06 97 THR A O 1
ATOM 710 N N . VAL A 1 98 ? -13.560 7.213 38.393 1.00 54.38 98 VAL A N 1
ATOM 711 C CA . VAL A 1 98 ? -14.064 8.092 39.442 1.00 54.38 98 VAL A CA 1
ATOM 712 C C . VAL A 1 98 ? -14.174 7.199 40.672 1.00 54.38 98 VAL A C 1
ATOM 714 O O . VAL A 1 98 ? -15.198 6.569 40.923 1.00 54.38 98 VAL A O 1
ATOM 717 N N . GLY A 1 99 ? -13.067 7.080 41.399 1.00 45.12 99 GLY A N 1
ATOM 718 C CA . GLY A 1 99 ? -13.050 6.532 42.743 1.00 45.12 99 GLY A CA 1
ATOM 719 C C . GLY A 1 99 ? -13.758 7.516 43.662 1.00 45.12 99 GLY A C 1
ATOM 720 O O . GLY A 1 99 ? -13.108 8.291 44.352 1.00 45.12 99 GLY A O 1
ATOM 721 N N . ILE A 1 100 ? -15.090 7.518 43.623 1.00 58.97 100 ILE A N 1
ATOM 722 C CA . ILE A 1 100 ? -15.904 7.968 44.745 1.00 58.97 100 ILE A CA 1
ATOM 723 C C . ILE A 1 100 ? -16.253 6.737 45.579 1.00 58.97 100 ILE A C 1
ATOM 725 O O . ILE A 1 100 ? -17.154 5.975 45.237 1.00 58.97 100 ILE A O 1
ATOM 729 N N . THR A 1 101 ? -15.524 6.546 46.674 1.00 54.12 101 THR A N 1
ATOM 730 C CA . THR A 1 101 ? -16.117 6.095 47.935 1.00 54.12 101 THR A CA 1
ATOM 731 C C . THR A 1 101 ? -15.314 6.636 49.103 1.00 54.12 101 THR A C 1
ATOM 733 O O . THR A 1 101 ? -14.079 6.770 48.954 1.00 54.12 101 THR A O 1
#

Sequence (101 aa):
EGTFTLSFEGRATANIPHNADAGEMKQILEALPAVGVVQVSKTTHGSEGFSWVVTFASNVGDLPLLVANADGLVGEDARVNVVESVKGSYPLFDSGTVGIT

Radius of gyration: 17.25 Å; Cα contacts (8 Å, |Δi|>4): 152; chains: 1; bounding box: 31×22×64 Å

Nearest PDB structures (foldseek):
  9d93-assembly1_Md  TM=4.356E-01  e=3.056E-03  Mycobacterium phage Bxb1
  9d93-assembly1_Me  TM=4.757E-01  e=9.288E-03  Mycobacterium phage Bxb1
  9d93-assembly1_Mc  TM=4.323E-01  e=7.035E-03  Mycobacterium phage Bxb1
  8kea-assembly1_W  TM=6.448E-01  e=5.542E+00  unclassified Caudoviricetes

Foldseek 3Di:
DWWKWKDFPNRIWDTAGQPHAQVRVQVRQCVDPVQPHWGWDWDDDPDRDIDIDIDRDPDAAFGDWIDMGQVGDDDPPRDDDTDDPDGHDHPPPPVPPPPDD

Organism: NCBI:txid96639

Secondary structure (DSSP, 8-state):
-BEEEEEETTEEPPPEETT--HHHHHHHHHTSTTT-SEEEEEEEETTTEEEEEEEESS--SPPPPPEEE-TTB-STT-------SSPPPPP----------

pLDDT: mean 79.64, std 13.85, range [44.91, 93.56]

Solvent-accessible surface area (backbone atoms only — not comparable to full-atom values): 6378 Å² total; per-residue (Å²): 94,48,27,30,33,46,24,52,97,89,44,69,42,64,83,38,50,71,80,57,50,33,68,56,53,31,55,46,47,44,69,36,89,89,46,42,47,60,48,48,46,65,48,76,53,78,96,85,39,72,47,74,51,77,44,66,71,64,59,85,37,69,70,81,75,61,45,66,44,42,85,53,42,54,56,101,80,58,75,69,85,74,76,87,89,69,82,44,64,60,76,78,74,75,77,74,74,77,81,80,127